Protein AF-A0A354F1D0-F1 (afdb_monomer_lite)

Secondary structure (DSSP, 8-state):
-PPPPP-------EETTEESGGGHHHHHHTGGGS-HHHHHHHHHHHHHHTT---TT---HHHHHHHHHHSSS----SS-TTS------PPP-TTTS----EEEGGGS-TTTTT-TT-EEEETTEEE-

Radius of gyration: 29.18 Å; chains: 1; bounding box: 55×44×81 Å

Structure (mmCIF, N/CA/C/O backbone):
data_AF-A0A354F1D0-F1
#
_entry.id   AF-A0A354F1D0-F1
#
loop_
_atom_site.group_PDB
_atom_site.id
_atom_site.type_symbol
_atom_site.label_atom_id
_atom_site.label_alt_id
_atom_site.label_comp_id
_atom_site.label_asym_id
_atom_site.label_entity_id
_atom_site.label_seq_id
_atom_site.pdbx_PDB_ins_code
_atom_site.Cartn_x
_atom_site.Cartn_y
_atom_site.Cartn_z
_atom_site.occupancy
_atom_site.B_iso_or_equiv
_atom_site.auth_seq_id
_atom_site.auth_comp_id
_atom_site.auth_asym_id
_atom_site.auth_atom_id
_atom_site.pdbx_PDB_model_num
ATOM 1 N N . MET A 1 1 ? 17.694 -26.558 32.635 1.00 75.19 1 MET A N 1
ATOM 2 C CA . MET A 1 1 ? 17.984 -25.298 31.914 1.00 75.19 1 MET A CA 1
ATOM 3 C C . MET A 1 1 ? 16.718 -24.453 31.936 1.00 75.19 1 MET A C 1
ATOM 5 O O . MET A 1 1 ? 15.678 -24.978 31.567 1.00 75.19 1 MET A O 1
ATOM 9 N N . MET A 1 2 ? 16.760 -23.212 32.430 1.00 76.75 2 MET A N 1
ATOM 10 C CA . MET A 1 2 ? 15.595 -22.313 32.405 1.00 76.75 2 MET A CA 1
ATOM 11 C C . MET A 1 2 ? 15.483 -21.677 31.013 1.00 76.75 2 MET A C 1
ATOM 13 O O . MET A 1 2 ? 16.433 -21.036 30.564 1.00 76.75 2 MET A O 1
ATOM 17 N N . ILE A 1 3 ? 14.351 -21.864 30.331 1.00 87.50 3 ILE A N 1
ATOM 18 C CA . ILE A 1 3 ? 14.104 -21.315 28.990 1.00 87.50 3 ILE A CA 1
ATOM 19 C C . ILE A 1 3 ? 13.282 -20.033 29.143 1.00 87.50 3 ILE A C 1
ATOM 21 O O . ILE A 1 3 ? 12.243 -20.033 29.799 1.00 87.50 3 ILE A O 1
ATOM 25 N N . LYS A 1 4 ? 13.756 -18.926 28.563 1.00 94.12 4 LYS A N 1
ATOM 26 C CA . LYS A 1 4 ? 13.020 -17.654 28.546 1.00 94.12 4 LYS A CA 1
ATOM 27 C C . LYS A 1 4 ? 11.934 -17.721 27.475 1.00 94.12 4 LYS A C 1
ATOM 29 O O . LYS A 1 4 ? 12.241 -18.068 26.338 1.00 94.12 4 LYS A O 1
ATOM 34 N N . LEU A 1 5 ? 10.697 -17.369 27.829 1.00 96.44 5 LEU A N 1
ATOM 35 C CA . LEU A 1 5 ? 9.589 -17.293 26.877 1.00 96.44 5 LEU A CA 1
ATOM 36 C C . LEU A 1 5 ? 9.770 -16.067 25.965 1.00 96.44 5 LEU A C 1
ATOM 38 O O . LEU A 1 5 ? 9.791 -14.944 26.477 1.00 96.44 5 LEU A O 1
ATOM 42 N N . PRO A 1 6 ? 9.884 -16.237 24.636 1.00 96.75 6 PRO A N 1
ATOM 43 C CA . PRO A 1 6 ? 9.848 -15.114 23.711 1.00 96.75 6 PRO A CA 1
ATOM 44 C C . PRO A 1 6 ? 8.450 -14.492 23.713 1.00 96.75 6 PRO A C 1
ATOM 46 O O . PRO A 1 6 ? 7.455 -15.191 23.536 1.00 96.75 6 PRO A O 1
ATOM 49 N N . VAL A 1 7 ? 8.379 -13.176 23.896 1.00 97.56 7 VAL A N 1
ATOM 50 C CA . VAL A 1 7 ? 7.126 -12.411 23.877 1.00 97.56 7 VAL A CA 1
ATOM 51 C C . VAL A 1 7 ? 7.213 -11.292 22.844 1.00 97.56 7 VAL A C 1
ATOM 53 O O . VAL A 1 7 ? 8.266 -10.677 22.670 1.00 97.56 7 VAL A O 1
ATOM 56 N N . ILE A 1 8 ? 6.107 -11.021 22.148 1.00 97.19 8 ILE A N 1
ATOM 57 C CA . ILE A 1 8 ? 6.015 -9.920 21.183 1.00 97.19 8 ILE A CA 1
ATOM 58 C C . ILE A 1 8 ? 5.619 -8.655 21.945 1.00 97.19 8 ILE A C 1
ATOM 60 O O . ILE A 1 8 ? 4.488 -8.536 22.406 1.00 97.19 8 ILE A O 1
ATOM 64 N N . VAL A 1 9 ? 6.549 -7.707 22.070 1.00 97.19 9 VAL A N 1
ATOM 65 C CA . VAL A 1 9 ? 6.328 -6.413 22.756 1.00 97.19 9 VAL A CA 1
ATOM 66 C C . VAL A 1 9 ? 6.069 -5.251 21.792 1.00 97.19 9 VAL A C 1
ATOM 68 O O . VAL A 1 9 ? 5.810 -4.129 22.214 1.00 97.19 9 VAL A O 1
ATOM 71 N N . GLY A 1 10 ? 6.138 -5.512 20.488 1.00 96.62 10 GLY A N 1
ATOM 72 C CA . GLY A 1 10 ? 5.890 -4.530 19.443 1.00 96.62 10 GLY A CA 1
ATOM 73 C C . GLY A 1 10 ? 5.872 -5.183 18.067 1.00 96.62 10 GLY A C 1
ATOM 74 O O . GLY A 1 10 ? 6.535 -6.194 17.837 1.00 96.62 10 GLY A O 1
ATOM 75 N N . MET A 1 11 ? 5.102 -4.599 17.153 1.00 96.75 11 MET A N 1
ATOM 76 C CA . MET A 1 11 ? 5.016 -5.028 15.759 1.00 96.75 11 MET A CA 1
ATOM 77 C C . MET A 1 11 ? 4.825 -3.821 14.839 1.00 96.75 11 MET A C 1
ATOM 79 O O . MET A 1 11 ? 4.162 -2.846 15.197 1.00 96.75 11 MET A O 1
ATOM 83 N N . GLY A 1 12 ? 5.407 -3.889 13.644 1.00 96.81 12 GLY A N 1
ATOM 84 C CA . GLY A 1 12 ? 5.395 -2.805 12.667 1.00 96.81 12 GLY A CA 1
ATOM 85 C C . GLY A 1 12 ? 5.694 -3.304 11.256 1.00 96.81 12 GLY A C 1
ATOM 86 O O . GLY A 1 12 ? 5.996 -4.476 11.053 1.00 96.81 12 GLY A O 1
ATOM 87 N N . GLY A 1 13 ? 5.572 -2.404 10.281 1.00 98.00 13 GLY A N 1
ATOM 88 C CA . GLY A 1 13 ? 5.725 -2.701 8.856 1.00 98.00 13 GLY A CA 1
ATOM 89 C C . GLY A 1 13 ? 4.604 -2.084 8.023 1.00 98.00 13 GLY A C 1
ATOM 90 O O . GLY A 1 13 ? 3.555 -1.721 8.560 1.00 98.00 13 GLY A O 1
ATOM 91 N N . ILE A 1 14 ? 4.832 -1.971 6.717 1.00 98.19 14 ILE A N 1
ATOM 92 C CA . ILE A 1 14 ? 3.883 -1.441 5.733 1.00 98.19 14 ILE A CA 1
ATOM 93 C C . ILE A 1 14 ? 3.649 -2.504 4.659 1.00 98.19 14 ILE A C 1
ATOM 95 O O . ILE A 1 14 ? 4.603 -3.115 4.184 1.00 98.19 14 ILE A O 1
ATOM 99 N N . ASN A 1 15 ? 2.398 -2.696 4.251 1.00 97.69 15 ASN A N 1
ATOM 100 C CA . ASN A 1 15 ? 2.033 -3.511 3.093 1.00 97.69 15 ASN A CA 1
ATOM 101 C C . ASN A 1 15 ? 0.875 -2.856 2.311 1.00 97.69 15 ASN A C 1
ATOM 103 O O . ASN A 1 15 ? 0.525 -1.699 2.557 1.00 97.69 15 ASN A O 1
ATOM 107 N N . ALA A 1 16 ? 0.261 -3.594 1.381 1.00 98.00 16 ALA A N 1
ATOM 108 C CA . ALA A 1 16 ? -0.867 -3.112 0.579 1.00 98.00 16 ALA A CA 1
ATOM 109 C C . ALA A 1 16 ? -2.117 -2.731 1.405 1.00 98.00 16 ALA A C 1
ATOM 111 O O . ALA A 1 16 ? -2.966 -1.988 0.917 1.00 98.00 16 ALA A O 1
ATOM 112 N N . ALA A 1 17 ? -2.242 -3.214 2.645 1.00 98.50 17 ALA A N 1
ATOM 113 C CA . ALA A 1 17 ? -3.319 -2.859 3.570 1.00 98.50 17 ALA A CA 1
ATOM 114 C C . ALA A 1 17 ? -2.979 -1.649 4.467 1.00 98.50 17 ALA A C 1
ATOM 116 O O . ALA A 1 17 ? -3.817 -1.227 5.259 1.00 98.50 17 ALA A O 1
ATOM 117 N N . GLY A 1 18 ? -1.771 -1.082 4.366 1.00 98.31 18 GLY A N 1
ATOM 118 C CA . GLY A 1 18 ? -1.314 0.040 5.190 1.00 98.31 18 GLY A CA 1
ATOM 119 C C . GLY A 1 18 ? -0.327 -0.376 6.281 1.00 98.31 18 GLY A C 1
ATOM 120 O O . GLY A 1 18 ? 0.455 -1.314 6.100 1.00 98.31 18 GLY A O 1
ATOM 121 N N . ARG A 1 19 ? -0.311 0.358 7.402 1.00 98.12 19 ARG A N 1
ATOM 122 C CA . ARG A 1 19 ? 0.648 0.134 8.496 1.00 98.12 19 ARG A CA 1
ATOM 123 C C . ARG A 1 19 ? 0.180 -0.913 9.503 1.00 98.12 19 ARG A C 1
ATOM 125 O O . ARG A 1 19 ? -0.986 -0.967 9.865 1.00 98.12 19 ARG A O 1
ATOM 132 N N . THR A 1 20 ? 1.110 -1.719 9.999 1.00 98.25 20 THR A N 1
ATOM 133 C CA . THR A 1 20 ? 0.821 -2.810 10.944 1.00 98.25 20 THR A CA 1
ATOM 134 C C . THR A 1 20 ? 0.756 -2.343 12.398 1.00 98.25 20 THR A C 1
ATOM 136 O O . THR A 1 20 ? -0.038 -2.868 13.180 1.00 98.25 20 THR A O 1
ATOM 139 N N . SER A 1 21 ? 1.542 -1.328 12.767 1.00 97.31 21 SER A N 1
ATOM 140 C CA . SER A 1 21 ? 1.440 -0.685 14.081 1.00 97.31 21 SER A CA 1
ATOM 141 C C . SER A 1 21 ? 0.023 -0.146 14.294 1.00 97.31 21 SER A C 1
ATOM 143 O O . SER A 1 21 ? -0.599 0.337 13.355 1.00 97.31 21 SER A O 1
ATOM 145 N N . GLY A 1 22 ? -0.527 -0.263 15.505 1.00 95.88 22 GLY A N 1
ATOM 146 C CA . GLY A 1 22 ? -1.913 0.149 15.782 1.00 95.88 22 GLY A CA 1
ATOM 147 C C . GLY A 1 22 ? -2.991 -0.702 15.092 1.00 95.88 22 GLY A C 1
ATOM 148 O O . GLY A 1 22 ? -4.151 -0.299 15.065 1.00 95.88 22 GLY A O 1
ATOM 149 N N . PHE A 1 23 ? -2.623 -1.863 14.536 1.00 97.81 23 PHE A N 1
ATOM 150 C CA . PHE A 1 23 ? -3.522 -2.799 13.851 1.00 97.81 23 PHE A CA 1
ATOM 151 C C . PHE A 1 23 ? -4.243 -2.218 12.623 1.00 97.81 23 PHE A C 1
ATOM 153 O O . PHE A 1 23 ? -5.255 -2.772 12.200 1.00 97.81 23 PHE A O 1
ATOM 160 N N . HIS A 1 24 ? -3.749 -1.133 12.014 1.00 98.44 24 HIS A N 1
ATOM 161 C CA . HIS A 1 24 ? -4.444 -0.501 10.884 1.00 98.44 24 HIS A CA 1
ATOM 162 C C . HIS A 1 24 ? -4.523 -1.413 9.657 1.00 98.44 24 HIS A C 1
ATOM 164 O O . HIS A 1 24 ? -5.587 -1.520 9.054 1.00 98.44 24 HIS A O 1
ATOM 170 N N . SER A 1 25 ? -3.446 -2.131 9.325 1.00 98.44 25 SER A N 1
ATOM 171 C CA . SER A 1 25 ? -3.447 -3.094 8.219 1.00 98.44 25 SER A CA 1
ATOM 172 C C . SER A 1 25 ? -4.432 -4.238 8.466 1.00 98.44 25 SER A C 1
ATOM 174 O O . SER A 1 25 ? -5.170 -4.605 7.558 1.00 98.44 25 SER A O 1
ATOM 176 N N . TYR A 1 26 ? -4.521 -4.748 9.701 1.00 98.31 26 TYR A N 1
ATOM 177 C CA . TYR A 1 26 ? -5.542 -5.723 10.097 1.00 98.31 26 TYR A CA 1
ATOM 178 C C . TYR A 1 26 ? -6.954 -5.158 9.928 1.00 98.31 26 TYR A C 1
ATOM 180 O O . TYR A 1 26 ? -7.767 -5.744 9.219 1.00 98.31 26 TYR A O 1
ATOM 188 N N . LYS A 1 27 ? -7.222 -3.980 10.499 1.00 98.56 27 LYS A N 1
ATOM 189 C CA . LYS A 1 27 ? -8.516 -3.299 10.401 1.00 98.56 27 LYS A CA 1
ATOM 190 C C . LYS A 1 27 ? -8.935 -3.054 8.952 1.00 98.56 27 LYS A C 1
ATOM 192 O O . LYS A 1 27 ? -10.092 -3.261 8.613 1.00 98.56 27 LYS A O 1
ATOM 197 N N . ARG A 1 28 ? -7.999 -2.685 8.070 1.00 98.56 28 ARG A N 1
ATOM 198 C CA . ARG A 1 28 ? -8.275 -2.547 6.634 1.00 98.56 28 ARG A CA 1
ATOM 199 C C . ARG A 1 28 ? -8.690 -3.872 5.993 1.00 98.56 28 ARG A C 1
ATOM 201 O O . ARG A 1 28 ? -9.571 -3.851 5.139 1.00 98.56 28 ARG A O 1
ATOM 208 N N . MET A 1 29 ? -8.081 -4.997 6.371 1.00 98.31 29 MET A N 1
ATOM 209 C CA . MET A 1 29 ? -8.424 -6.316 5.818 1.00 98.31 29 MET A CA 1
ATOM 210 C C . MET A 1 29 ? -9.816 -6.802 6.236 1.00 98.31 29 MET A C 1
ATOM 212 O O . MET A 1 29 ? -10.461 -7.489 5.454 1.00 98.31 29 MET A O 1
ATOM 216 N N . VAL A 1 30 ? -10.287 -6.441 7.433 1.00 98.25 30 VAL A N 1
ATOM 217 C CA . VAL A 1 30 ? -11.599 -6.862 7.966 1.00 98.25 30 VAL A CA 1
ATOM 218 C C . VAL A 1 30 ? -12.588 -5.698 8.088 1.00 98.25 30 VAL A C 1
ATOM 220 O O . VAL A 1 30 ? -13.492 -5.726 8.918 1.00 98.25 30 VAL A O 1
ATOM 223 N N . CYS A 1 31 ? -12.421 -4.649 7.278 1.00 98.25 31 CYS A N 1
ATOM 224 C CA . CYS A 1 31 ? -13.155 -3.394 7.454 1.00 98.25 31 CYS A CA 1
ATOM 225 C C . CYS A 1 31 ? -14.677 -3.533 7.355 1.00 98.25 31 CYS A C 1
ATOM 227 O O . CYS A 1 31 ? -15.386 -2.696 7.895 1.00 98.25 31 CYS A O 1
ATOM 229 N N . ASP A 1 32 ? -15.176 -4.568 6.680 1.00 97.50 32 ASP A N 1
ATOM 230 C CA . ASP A 1 32 ? -16.608 -4.750 6.427 1.00 97.50 32 ASP A CA 1
ATOM 231 C C . ASP A 1 32 ? -17.376 -5.300 7.644 1.00 97.50 32 ASP A C 1
ATOM 233 O O . ASP A 1 32 ? -18.603 -5.315 7.637 1.00 97.50 32 ASP A O 1
ATOM 237 N N . VAL A 1 33 ? -16.671 -5.736 8.696 1.00 98.06 33 VAL A N 1
ATOM 238 C CA . VAL A 1 33 ? -17.277 -6.220 9.954 1.00 98.06 33 VAL A CA 1
ATOM 239 C C . VAL A 1 33 ? -16.958 -5.335 11.160 1.00 98.06 33 VAL A C 1
ATOM 241 O O . VAL A 1 33 ? -17.375 -5.638 12.276 1.00 98.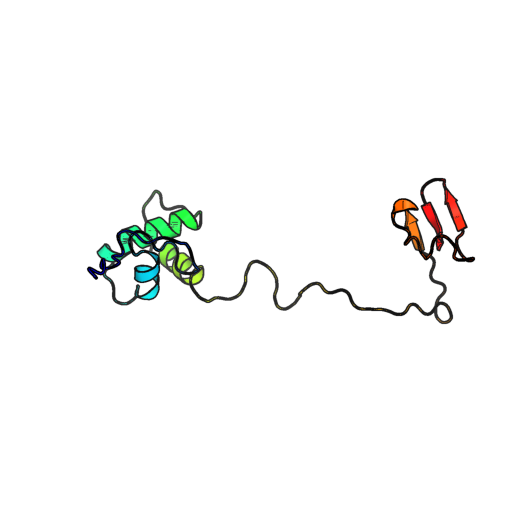06 33 VAL A O 1
ATOM 244 N N . LEU A 1 34 ? -16.189 -4.264 10.960 1.00 98.31 34 LEU A N 1
ATOM 245 C CA . LEU A 1 34 ? -15.818 -3.326 12.014 1.00 98.31 34 LEU A CA 1
ATOM 246 C C . LEU A 1 34 ? -16.739 -2.108 12.000 1.00 98.31 34 LEU A C 1
ATOM 248 O O . LEU A 1 34 ? -17.224 -1.696 10.950 1.00 98.31 34 LEU A O 1
ATOM 252 N N . SER A 1 35 ? -16.954 -1.518 13.175 1.00 98.06 35 SER A N 1
ATOM 253 C CA . SER A 1 35 ? -17.731 -0.286 13.296 1.00 98.06 35 SER A CA 1
ATOM 254 C C . SER A 1 35 ? -16.991 0.912 12.687 1.00 98.06 35 SER A C 1
ATOM 256 O O . SER A 1 35 ? -15.755 0.939 12.641 1.00 98.06 35 SER A O 1
ATOM 258 N N . ASP A 1 36 ? -17.731 1.954 12.302 1.00 96.62 36 ASP A N 1
ATOM 259 C CA . ASP A 1 36 ? -17.137 3.212 11.826 1.00 96.62 36 ASP A CA 1
ATOM 260 C C . ASP A 1 36 ? -16.200 3.833 12.867 1.00 96.62 36 ASP A C 1
ATOM 262 O O . ASP A 1 36 ? -15.136 4.352 12.526 1.00 96.62 36 ASP A O 1
ATOM 266 N N . HIS A 1 37 ? -16.549 3.713 14.150 1.00 97.00 37 HIS A N 1
ATOM 267 C CA . HIS A 1 37 ? -15.710 4.161 15.257 1.00 97.00 37 HIS A CA 1
ATOM 268 C C . HIS A 1 37 ? -14.358 3.428 15.281 1.00 97.00 37 HIS A C 1
ATOM 270 O O . HIS A 1 37 ? -13.305 4.059 15.392 1.00 97.00 37 HIS A O 1
ATOM 276 N N . ASP A 1 38 ? -14.358 2.101 15.120 1.00 97.94 38 ASP A N 1
ATOM 277 C CA . ASP A 1 38 ? -13.121 1.312 15.111 1.00 97.94 38 ASP A CA 1
ATOM 278 C C . ASP A 1 38 ? -12.250 1.600 13.887 1.00 97.94 38 ASP A C 1
ATOM 280 O O . ASP A 1 38 ? -11.014 1.495 13.962 1.00 97.94 38 ASP A O 1
ATOM 284 N N . MET A 1 39 ? -12.887 1.968 12.774 1.00 98.19 39 MET A N 1
ATOM 285 C CA . MET A 1 39 ? -12.233 2.263 11.507 1.00 98.19 39 MET A CA 1
ATOM 286 C C . MET A 1 39 ? -11.775 3.715 11.358 1.00 98.19 39 MET A C 1
ATOM 288 O O . MET A 1 39 ? -10.841 3.949 10.592 1.00 98.19 39 MET A O 1
ATOM 292 N N . ALA A 1 40 ? -12.338 4.670 12.103 1.00 96.19 40 ALA A N 1
ATOM 293 C CA . ALA A 1 40 ? -12.088 6.106 11.941 1.00 96.19 40 A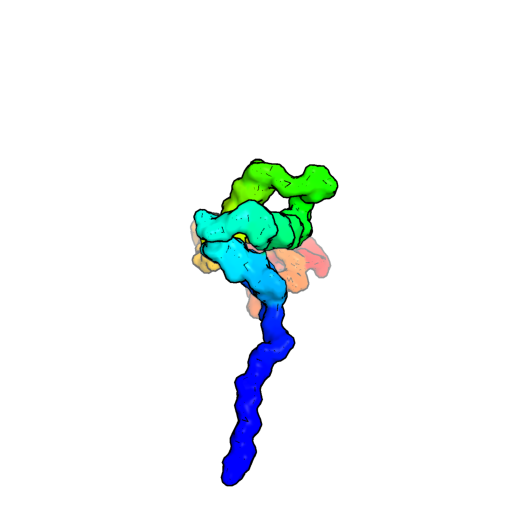LA A CA 1
ATOM 294 C C . ALA A 1 40 ? -10.590 6.461 11.867 1.00 96.19 40 ALA A C 1
ATOM 296 O O . ALA A 1 40 ? -10.125 7.084 10.909 1.00 96.19 40 ALA A O 1
ATOM 297 N N . ASN A 1 41 ? -9.798 5.978 12.830 1.00 96.50 41 ASN A N 1
ATOM 298 C CA . ASN A 1 41 ? -8.353 6.228 12.856 1.00 96.50 41 ASN A CA 1
ATOM 299 C C . ASN A 1 41 ? -7.597 5.506 11.727 1.00 96.50 41 ASN A C 1
ATOM 301 O O . ASN A 1 41 ? -6.546 5.972 11.297 1.00 96.50 41 ASN A O 1
ATOM 305 N N . THR A 1 42 ? -8.110 4.374 11.241 1.00 98.19 42 THR A N 1
ATOM 306 C CA . THR A 1 42 ? -7.537 3.648 10.097 1.00 98.19 42 THR A CA 1
ATOM 307 C C . THR A 1 42 ? -7.794 4.374 8.790 1.00 98.19 42 THR A C 1
ATOM 309 O O . THR A 1 42 ? -6.879 4.473 7.977 1.00 98.19 42 THR A O 1
ATOM 312 N N . TRP A 1 43 ? -8.989 4.931 8.598 1.00 97.94 43 TRP A N 1
ATOM 313 C CA . TRP A 1 43 ? -9.265 5.740 7.418 1.00 97.94 43 TRP A CA 1
ATOM 314 C C . TRP A 1 43 ? -8.438 7.017 7.390 1.00 97.94 43 TRP A C 1
ATOM 316 O O . TRP A 1 43 ? -7.883 7.344 6.346 1.00 97.94 43 TRP A O 1
ATOM 326 N N . SER A 1 44 ? -8.272 7.676 8.537 1.00 96.81 44 SER A N 1
ATOM 327 C CA . SER A 1 44 ? -7.392 8.841 8.652 1.00 96.81 44 SER A CA 1
ATOM 328 C C . SER A 1 44 ? -5.926 8.504 8.334 1.00 96.81 44 SER A C 1
ATOM 330 O O . SER A 1 44 ? -5.305 9.182 7.515 1.00 96.81 44 SER A O 1
ATOM 332 N N . ASP A 1 45 ? -5.381 7.409 8.889 1.00 97.44 45 ASP A N 1
ATOM 333 C CA . ASP A 1 45 ? -4.008 6.965 8.584 1.00 97.44 45 ASP A CA 1
ATOM 334 C C . ASP A 1 45 ? -3.818 6.641 7.094 1.00 97.44 45 ASP A C 1
ATOM 336 O O . ASP A 1 45 ? -2.834 7.061 6.480 1.00 97.44 45 ASP A O 1
ATOM 340 N N . LEU A 1 46 ? -4.771 5.928 6.489 1.00 98.25 46 LEU A N 1
ATOM 341 C CA . LEU A 1 46 ? -4.713 5.588 5.071 1.00 98.25 46 LEU A CA 1
ATOM 342 C C . LEU A 1 46 ? -4.817 6.832 4.184 1.00 98.25 46 LEU A C 1
ATOM 344 O O . LEU A 1 46 ? -3.975 6.991 3.302 1.00 98.25 46 LEU A O 1
ATOM 348 N N . ALA A 1 47 ? -5.766 7.735 4.450 1.00 97.75 47 ALA A N 1
ATOM 349 C CA . ALA A 1 47 ? -5.921 8.986 3.707 1.00 97.75 47 ALA A CA 1
ATOM 350 C C . ALA A 1 47 ? -4.638 9.825 3.744 1.00 97.75 47 ALA A C 1
ATOM 352 O O . ALA A 1 47 ? -4.141 10.252 2.701 1.00 97.75 47 ALA A O 1
ATOM 353 N N . HIS A 1 48 ? -4.058 9.992 4.937 1.00 96.25 48 HIS A N 1
ATOM 354 C CA . HIS A 1 48 ? -2.807 10.718 5.122 1.00 96.25 48 HIS A CA 1
ATOM 355 C C . HIS A 1 48 ? -1.671 10.111 4.289 1.00 96.25 48 HIS A C 1
ATOM 357 O O . HIS A 1 48 ? -0.979 10.819 3.559 1.00 96.25 48 HIS A O 1
ATOM 363 N N . ARG A 1 49 ? -1.499 8.785 4.347 1.00 95.81 49 ARG A N 1
ATOM 364 C CA . ARG A 1 49 ? -0.441 8.082 3.604 1.00 95.81 49 ARG A CA 1
ATOM 365 C C . ARG A 1 49 ? -0.655 8.075 2.092 1.00 95.81 49 ARG A C 1
ATOM 367 O O . ARG A 1 49 ? 0.319 7.975 1.352 1.00 95.81 49 ARG A O 1
ATOM 374 N N . MET A 1 50 ? -1.904 8.142 1.643 1.00 95.94 50 MET A N 1
ATOM 375 C CA . MET A 1 50 ? -2.265 8.229 0.227 1.00 95.94 50 MET A CA 1
ATOM 376 C C . MET A 1 50 ? -2.199 9.667 -0.310 1.00 95.94 50 MET A C 1
ATOM 378 O O . MET A 1 50 ? -2.470 9.880 -1.487 1.00 95.94 50 MET A O 1
ATOM 382 N N . GLY A 1 51 ? -1.830 10.651 0.521 1.00 95.75 51 GLY A N 1
ATOM 383 C CA . GLY A 1 51 ? -1.746 12.055 0.115 1.00 95.75 51 GLY A CA 1
ATOM 384 C C . GLY A 1 51 ? -3.109 12.697 -0.163 1.00 95.75 51 GLY A C 1
ATOM 385 O O . GLY A 1 51 ? -3.178 13.689 -0.883 1.00 95.75 51 GLY A O 1
ATOM 386 N N . MET A 1 52 ? -4.189 12.131 0.382 1.00 95.12 52 MET A N 1
ATOM 387 C CA . MET A 1 52 ? -5.551 12.637 0.214 1.00 95.12 52 MET A CA 1
ATOM 388 C C . MET A 1 52 ? -5.839 13.769 1.207 1.00 95.12 52 MET A C 1
ATOM 390 O O . MET A 1 52 ? -5.368 13.744 2.352 1.00 95.12 52 MET A O 1
ATOM 394 N N . ASP A 1 53 ? -6.652 14.747 0.797 1.00 88.00 53 ASP A N 1
ATOM 395 C CA . ASP A 1 53 ? -7.151 15.758 1.729 1.00 88.00 53 ASP A CA 1
ATOM 396 C C . ASP A 1 53 ? -8.166 15.128 2.691 1.00 88.00 53 ASP A C 1
ATOM 398 O O . ASP A 1 53 ? -9.152 14.519 2.283 1.00 88.00 53 ASP A O 1
ATOM 402 N N . HIS A 1 54 ? -7.885 15.261 3.982 1.00 86.38 54 HIS A N 1
ATOM 403 C CA . HIS A 1 54 ? -8.684 14.732 5.086 1.00 86.38 54 HIS A CA 1
ATOM 404 C C . HIS A 1 54 ? -8.858 15.766 6.207 1.00 86.38 54 HIS A C 1
ATOM 406 O O . HIS A 1 54 ? -9.276 15.422 7.313 1.00 86.38 54 HIS A O 1
ATOM 412 N N . LYS A 1 55 ? -8.534 17.047 5.955 1.00 81.19 55 LYS A N 1
ATOM 413 C CA . LYS A 1 55 ? -8.597 18.107 6.979 1.00 81.19 55 LYS A CA 1
ATOM 414 C C . LYS A 1 55 ? -10.017 18.369 7.479 1.00 81.19 55 LYS A C 1
ATOM 416 O O . LYS A 1 55 ? -10.195 18.708 8.643 1.00 81.19 55 LYS A O 1
ATOM 421 N N . ALA A 1 56 ? -11.012 18.197 6.611 1.00 83.25 56 ALA A N 1
ATOM 422 C CA . ALA A 1 56 ? -12.429 18.331 6.948 1.00 83.25 56 ALA A CA 1
ATOM 423 C C . ALA A 1 56 ? -13.044 17.035 7.520 1.00 83.25 56 ALA A C 1
ATOM 425 O O . ALA A 1 56 ? -14.250 16.976 7.742 1.00 83.25 56 ALA A O 1
ATOM 426 N N . GLY A 1 57 ? -12.229 16.001 7.753 1.00 87.81 57 GLY A N 1
ATOM 427 C CA . GLY A 1 57 ? -12.683 14.651 8.069 1.00 87.81 57 GLY A CA 1
ATOM 428 C C . GLY A 1 57 ? -12.625 13.719 6.859 1.00 87.81 57 GLY A C 1
ATOM 429 O O . GLY A 1 57 ? -12.210 14.099 5.765 1.00 87.81 57 GLY A O 1
ATOM 430 N N . ILE A 1 58 ? -13.018 12.466 7.082 1.00 94.81 58 ILE A N 1
ATOM 431 C CA . ILE A 1 58 ? -13.024 11.420 6.061 1.00 94.81 58 ILE A CA 1
ATOM 432 C C . ILE A 1 58 ? -14.444 11.271 5.517 1.00 94.81 58 ILE A C 1
ATOM 434 O O . ILE A 1 58 ? -15.347 10.871 6.248 1.00 94.81 58 ILE A O 1
ATOM 438 N N . SER A 1 59 ? -14.626 11.570 4.231 1.00 94.81 59 SER A N 1
ATOM 439 C CA . SER A 1 59 ? -15.902 11.374 3.537 1.00 94.81 59 SER A CA 1
ATOM 440 C C . SER A 1 59 ? -16.078 9.930 3.051 1.00 94.81 59 SER A C 1
ATOM 442 O O . SER A 1 59 ? -15.097 9.205 2.871 1.00 94.81 59 SER A O 1
ATOM 444 N N . GLU A 1 60 ? -17.314 9.524 2.756 1.00 95.06 60 GLU A N 1
ATOM 445 C CA . GLU A 1 60 ? -17.595 8.224 2.126 1.00 95.06 60 GLU A CA 1
ATOM 446 C C . GLU A 1 60 ? -16.883 8.062 0.775 1.00 95.06 60 GLU A C 1
ATOM 448 O O . GLU A 1 60 ? -16.360 6.987 0.482 1.00 95.06 60 GLU A O 1
ATOM 453 N N . ALA A 1 61 ? -16.783 9.138 -0.016 1.00 95.44 61 ALA A N 1
ATOM 454 C CA . ALA A 1 61 ? -16.032 9.142 -1.272 1.00 95.44 61 ALA A CA 1
ATOM 455 C C . ALA A 1 61 ? -14.536 8.872 -1.033 1.00 95.44 61 ALA A C 1
ATOM 457 O O . ALA A 1 61 ? -13.931 8.044 -1.709 1.00 95.44 61 ALA A O 1
ATOM 458 N N . THR A 1 62 ? -13.952 9.484 0.001 1.00 96.31 62 THR A N 1
ATOM 459 C CA . THR A 1 62 ? -12.563 9.220 0.403 1.00 96.31 62 THR A CA 1
ATOM 460 C C . THR A 1 62 ? -12.374 7.761 0.829 1.00 96.31 62 THR A C 1
ATOM 462 O O . THR A 1 62 ? -11.392 7.132 0.447 1.00 96.31 62 THR A O 1
ATOM 465 N N . ILE A 1 63 ? -13.314 7.189 1.593 1.00 97.44 63 ILE A N 1
ATOM 466 C CA . ILE A 1 63 ? -13.262 5.772 2.001 1.00 97.44 63 ILE A CA 1
ATOM 467 C C . ILE A 1 63 ? -13.347 4.859 0.780 1.00 97.44 63 ILE A C 1
ATOM 469 O O . ILE A 1 63 ? -12.598 3.883 0.698 1.00 97.44 63 ILE A O 1
ATOM 473 N N . HIS A 1 64 ? -14.228 5.170 -0.170 1.00 97.31 64 HIS A N 1
ATOM 474 C CA . HIS A 1 64 ? -14.331 4.444 -1.430 1.00 97.31 64 HIS A CA 1
ATOM 475 C C . HIS A 1 64 ? -12.983 4.424 -2.166 1.00 97.31 64 HIS A C 1
ATOM 477 O O . HIS A 1 64 ? -12.480 3.347 -2.494 1.00 97.31 64 HIS A O 1
ATOM 483 N N . ASP A 1 65 ? -12.344 5.580 -2.334 1.00 97.00 65 ASP A N 1
ATOM 484 C CA . ASP A 1 65 ? -11.063 5.689 -3.040 1.00 97.00 65 ASP A CA 1
ATOM 485 C C . ASP A 1 65 ? -9.922 4.987 -2.292 1.00 97.00 65 ASP A C 1
ATOM 487 O O . ASP A 1 65 ? -9.095 4.305 -2.903 1.00 97.00 65 ASP A O 1
ATOM 491 N N . ILE A 1 66 ? -9.910 5.059 -0.956 1.00 97.94 66 ILE A N 1
ATOM 492 C CA . ILE A 1 66 ? -8.991 4.274 -0.122 1.00 97.94 66 ILE A CA 1
ATOM 493 C C . ILE A 1 66 ? -9.192 2.779 -0.369 1.00 97.94 66 ILE A C 1
ATOM 495 O O . ILE A 1 66 ? -8.210 2.047 -0.532 1.00 97.94 66 ILE A O 1
ATOM 499 N N . LYS A 1 67 ? -10.443 2.298 -0.397 1.00 97.94 67 LYS A N 1
ATOM 500 C CA . LYS A 1 67 ? -10.734 0.879 -0.632 1.00 97.94 67 LYS A CA 1
ATOM 501 C C . LYS A 1 67 ? -10.221 0.432 -2.003 1.00 97.94 67 LYS A C 1
ATOM 503 O O . LYS A 1 67 ? -9.585 -0.618 -2.058 1.00 97.94 67 LYS A O 1
ATOM 508 N N . GLN A 1 68 ? -10.412 1.241 -3.049 1.00 97.38 68 GLN A N 1
ATOM 509 C CA . GLN A 1 68 ? -9.911 0.963 -4.404 1.00 97.38 68 GLN A CA 1
ATOM 510 C C . GLN A 1 68 ? -8.379 1.024 -4.509 1.00 97.38 68 GLN A C 1
ATOM 512 O O . GLN A 1 68 ? -7.769 0.271 -5.266 1.00 97.38 68 GLN A O 1
ATOM 517 N N . GLY A 1 69 ? -7.735 1.904 -3.739 1.00 96.75 69 GLY A N 1
ATOM 518 C CA . GLY A 1 69 ? -6.286 2.110 -3.772 1.00 96.75 69 GLY A CA 1
ATOM 519 C C . GLY A 1 69 ? -5.461 1.153 -2.903 1.00 96.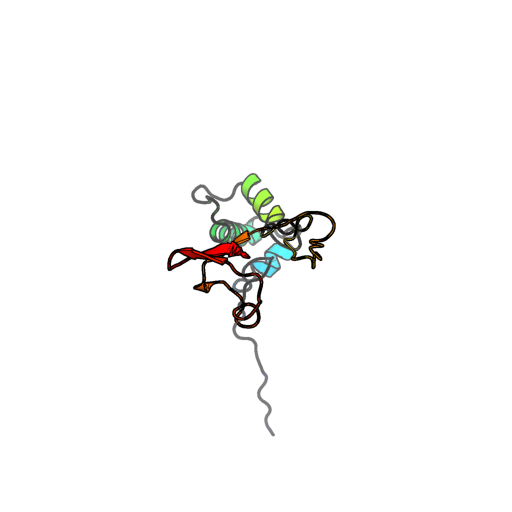75 69 GLY A C 1
ATOM 520 O O . GLY A 1 69 ? -4.231 1.244 -2.903 1.00 96.75 69 GLY A O 1
ATOM 521 N N . THR A 1 70 ? -6.092 0.231 -2.174 1.00 98.00 70 THR A N 1
ATOM 522 C CA . THR A 1 70 ? -5.438 -0.679 -1.213 1.00 98.00 70 THR A CA 1
ATOM 523 C C . THR A 1 70 ? -5.714 -2.153 -1.528 1.00 98.00 70 THR A C 1
ATOM 525 O O . THR A 1 70 ? -6.571 -2.473 -2.343 1.00 98.00 70 THR A O 1
ATOM 528 N N . LEU A 1 71 ? -5.001 -3.058 -0.845 1.00 98.31 71 LEU A N 1
ATOM 529 C CA . LEU A 1 71 ? -5.039 -4.516 -1.047 1.00 98.31 71 LEU A CA 1
ATOM 530 C C . LEU A 1 71 ? -4.547 -4.951 -2.442 1.00 98.31 71 LEU A C 1
ATOM 532 O O . LEU A 1 71 ? -3.779 -4.243 -3.093 1.00 98.31 71 LEU A O 1
ATOM 536 N N . VAL A 1 72 ? -4.900 -6.171 -2.855 1.00 97.50 72 VAL A N 1
ATOM 537 C CA . VAL A 1 72 ? -4.590 -6.693 -4.190 1.00 97.50 72 VAL A CA 1
ATOM 538 C C . VAL A 1 72 ? -5.469 -5.974 -5.207 1.00 97.50 72 VAL A C 1
ATOM 540 O O . VAL A 1 72 ? -6.692 -6.004 -5.109 1.00 97.50 72 VAL A O 1
ATOM 543 N N . ARG A 1 73 ? -4.830 -5.342 -6.189 1.00 96.31 73 ARG A N 1
ATOM 544 C CA . ARG A 1 73 ? -5.473 -4.544 -7.236 1.00 96.31 73 ARG A CA 1
ATOM 545 C C . ARG A 1 73 ? -4.618 -4.544 -8.501 1.00 96.31 73 ARG A C 1
ATOM 547 O O . ARG A 1 73 ? -3.482 -5.023 -8.482 1.00 96.31 73 ARG A O 1
ATOM 554 N N . ARG A 1 74 ? -5.150 -3.997 -9.600 1.00 95.50 74 ARG A N 1
ATOM 555 C CA . ARG A 1 74 ? -4.378 -3.800 -10.838 1.00 95.50 74 ARG A CA 1
ATOM 556 C C . ARG A 1 74 ? -3.153 -2.921 -10.556 1.00 95.50 74 ARG A C 1
ATOM 558 O O . ARG A 1 74 ? -3.221 -1.985 -9.755 1.00 95.50 74 ARG A O 1
ATOM 565 N N . ILE A 1 75 ? -2.043 -3.247 -11.214 1.00 94.62 75 ILE A N 1
ATOM 566 C CA . ILE A 1 75 ? -0.814 -2.462 -11.137 1.00 94.62 75 ILE A CA 1
ATOM 567 C C . ILE A 1 75 ? -1.004 -1.100 -11.811 1.00 94.62 75 ILE A C 1
ATOM 569 O O . ILE A 1 75 ? -1.611 -0.999 -12.874 1.00 94.62 75 ILE A O 1
ATOM 573 N N . ASP A 1 76 ? -0.497 -0.063 -11.162 1.00 91.00 76 ASP A N 1
ATOM 574 C CA . ASP A 1 76 ? -0.598 1.347 -11.556 1.00 91.00 76 ASP A CA 1
ATOM 575 C C . ASP A 1 76 ? 0.776 1.994 -11.782 1.00 91.00 76 ASP A C 1
ATOM 577 O O . ASP A 1 76 ? 0.869 3.046 -12.407 1.00 91.00 76 ASP A O 1
ATOM 581 N N . ASN A 1 77 ? 1.857 1.349 -11.333 1.00 93.19 77 ASN A N 1
ATOM 582 C CA . ASN A 1 77 ? 3.219 1.865 -11.496 1.00 93.19 77 ASN A CA 1
ATOM 583 C C . ASN A 1 77 ? 3.774 1.705 -12.924 1.00 93.19 77 ASN A C 1
ATOM 585 O O . ASN A 1 77 ? 4.775 2.333 -13.265 1.00 93.19 77 ASN A O 1
ATOM 589 N N . PHE A 1 78 ? 3.169 0.845 -13.745 1.00 94.44 78 PHE A N 1
ATOM 590 C CA . PHE A 1 78 ? 3.459 0.697 -15.172 1.00 94.44 78 PHE A CA 1
ATOM 591 C C . PHE A 1 78 ? 2.260 0.074 -15.89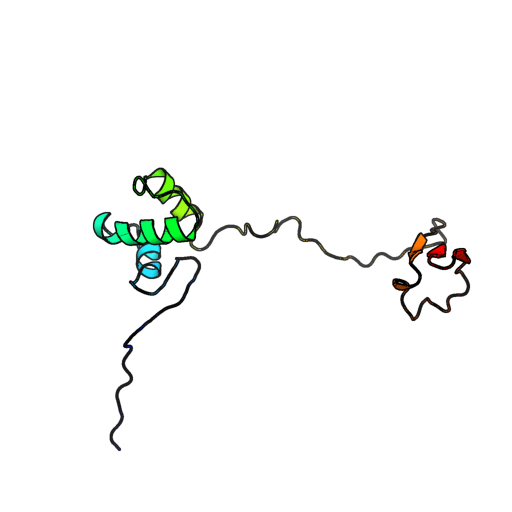2 1.00 94.44 78 PHE A C 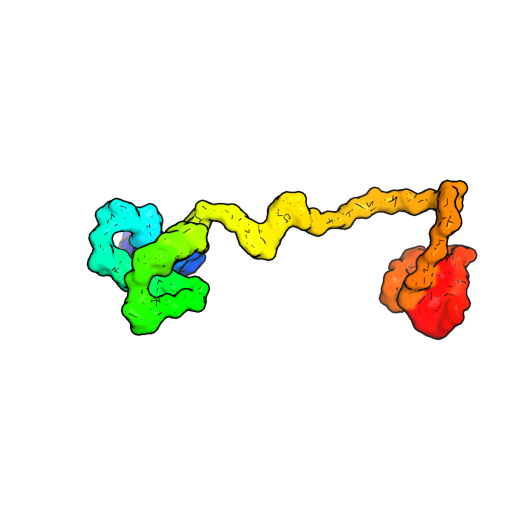1
ATOM 593 O O . PHE A 1 78 ? 1.383 -0.499 -15.248 1.00 94.44 78 PHE A O 1
ATOM 600 N N . ASP A 1 79 ? 2.239 0.160 -17.223 1.00 94.50 79 ASP A N 1
ATOM 601 C CA . ASP A 1 79 ? 1.236 -0.519 -18.043 1.00 94.50 79 ASP A CA 1
ATOM 602 C C . ASP A 1 79 ? 1.616 -2.002 -18.231 1.00 94.50 79 ASP A C 1
ATOM 604 O O . ASP A 1 79 ? 2.606 -2.288 -18.917 1.00 94.50 79 ASP A O 1
ATOM 608 N N . PRO A 1 80 ? 0.879 -2.952 -17.622 1.00 94.44 80 PRO A N 1
ATOM 609 C CA . PRO A 1 80 ? 1.190 -4.373 -17.738 1.00 94.44 80 PRO A CA 1
ATOM 610 C C . PRO A 1 80 ? 0.958 -4.925 -19.149 1.00 94.44 80 PRO A C 1
ATOM 612 O O . PRO A 1 80 ? 1.539 -5.954 -19.484 1.00 94.44 80 PRO A O 1
ATOM 615 N N . ASP A 1 81 ? 0.160 -4.245 -19.975 1.00 95.19 81 ASP A N 1
ATOM 616 C CA . ASP A 1 81 ? -0.175 -4.684 -21.331 1.00 95.19 81 ASP A CA 1
ATOM 617 C C . ASP A 1 81 ? 0.822 -4.132 -22.374 1.00 95.19 81 ASP A C 1
ATOM 619 O O . ASP A 1 81 ? 0.902 -4.633 -23.495 1.00 95.19 81 ASP A O 1
ATOM 623 N N . HIS A 1 82 ? 1.651 -3.150 -21.990 1.00 94.75 82 HIS A N 1
ATOM 624 C CA . HIS A 1 82 ? 2.640 -2.496 -22.859 1.00 94.75 82 HIS A CA 1
ATOM 625 C C . HIS A 1 82 ? 4.024 -2.390 -22.200 1.00 94.75 82 HIS A C 1
ATOM 627 O O . HIS A 1 82 ? 4.663 -1.331 -22.173 1.00 94.75 82 HIS A O 1
ATOM 633 N N . VAL A 1 83 ? 4.526 -3.507 -21.671 1.00 94.75 83 VAL A N 1
ATOM 634 C CA . VAL A 1 83 ? 5.859 -3.558 -21.056 1.00 94.75 83 VAL A CA 1
ATOM 635 C C . VAL A 1 83 ? 6.950 -3.370 -22.117 1.00 94.75 83 VAL A C 1
ATOM 637 O O . VAL A 1 83 ? 7.069 -4.140 -23.074 1.00 94.75 83 VAL A O 1
ATOM 640 N N . ARG A 1 84 ? 7.798 -2.350 -21.931 1.00 94.06 84 ARG A N 1
ATOM 641 C CA . ARG A 1 84 ? 8.939 -2.086 -22.820 1.00 94.06 84 ARG A CA 1
ATOM 642 C C . ARG A 1 84 ? 9.927 -3.245 -22.775 1.00 94.06 84 ARG A C 1
ATOM 644 O O . ARG A 1 84 ? 10.454 -3.585 -21.719 1.00 94.06 84 ARG A O 1
ATOM 651 N N . CYS A 1 85 ? 10.233 -3.793 -23.941 1.00 93.50 85 CYS A N 1
ATOM 652 C CA . CYS A 1 85 ? 11.184 -4.881 -24.102 1.00 93.50 85 CYS A CA 1
ATOM 653 C C . CYS A 1 85 ? 12.072 -4.641 -25.325 1.00 93.50 85 CYS A C 1
ATOM 655 O O . CYS A 1 85 ? 11.672 -4.015 -26.307 1.00 93.50 85 CYS A O 1
ATOM 657 N N . HIS A 1 86 ? 13.309 -5.130 -25.252 1.00 95.00 86 HIS A N 1
ATOM 658 C CA . HIS A 1 86 ? 14.224 -5.120 -26.386 1.00 95.00 86 HIS A CA 1
ATOM 659 C C . HIS A 1 86 ? 14.109 -6.450 -27.124 1.00 95.00 86 HIS A C 1
ATOM 661 O O . HIS A 1 86 ? 14.315 -7.509 -26.534 1.00 95.00 86 HIS A O 1
ATOM 667 N N . HIS A 1 87 ? 13.825 -6.385 -28.421 1.00 87.81 87 HIS A N 1
ATOM 668 C CA . HIS A 1 87 ? 13.832 -7.547 -29.297 1.00 87.81 87 HIS A CA 1
ATOM 669 C C . HIS A 1 87 ? 15.085 -7.537 -30.160 1.00 87.81 87 HIS A C 1
ATOM 671 O O . HIS A 1 87 ? 15.498 -6.499 -30.680 1.00 87.81 87 HIS A O 1
ATOM 677 N N . LYS A 1 88 ? 15.691 -8.712 -30.332 1.00 91.62 88 LYS A N 1
ATOM 678 C CA . LYS A 1 88 ? 16.799 -8.871 -31.267 1.00 91.62 88 LYS A CA 1
ATOM 679 C C . LYS A 1 88 ? 16.249 -8.782 -32.690 1.00 91.62 88 LYS A C 1
ATOM 681 O O . LYS A 1 88 ? 15.609 -9.716 -33.160 1.00 91.62 88 LYS A O 1
ATOM 686 N N . ALA A 1 89 ? 16.534 -7.682 -33.372 1.00 85.19 89 ALA A N 1
ATOM 687 C CA . ALA A 1 89 ? 16.323 -7.553 -34.806 1.00 85.19 89 ALA A CA 1
ATOM 688 C C . ALA A 1 89 ? 17.638 -7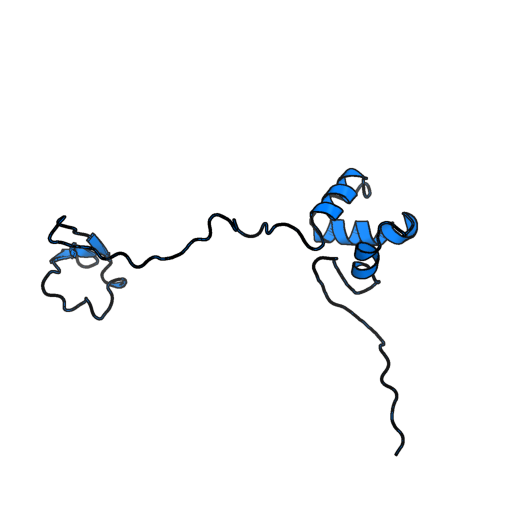.832 -35.541 1.00 85.19 89 ALA A C 1
ATOM 690 O O . ALA A 1 89 ? 18.709 -7.410 -35.098 1.00 85.19 89 ALA A O 1
ATOM 691 N N . ARG A 1 90 ? 17.567 -8.554 -36.661 1.00 83.12 90 ARG A N 1
ATOM 692 C CA . ARG A 1 90 ? 18.692 -8.679 -37.589 1.00 83.12 90 ARG A CA 1
ATOM 693 C C . ARG A 1 90 ? 18.487 -7.656 -38.697 1.00 83.12 90 ARG A C 1
ATOM 695 O O . ARG A 1 90 ? 17.485 -7.720 -39.400 1.00 83.12 90 ARG A O 1
ATOM 702 N N . LEU A 1 91 ? 19.425 -6.728 -38.828 1.00 78.19 91 LEU A N 1
ATOM 703 C CA . LEU A 1 91 ? 19.477 -5.819 -39.966 1.00 78.19 91 LEU A CA 1
ATOM 704 C C . LEU A 1 91 ? 20.202 -6.540 -41.102 1.00 78.19 91 LEU A C 1
ATOM 706 O O . LEU A 1 91 ? 21.324 -7.011 -40.913 1.00 78.19 91 LEU A O 1
ATOM 710 N N . ASP A 1 92 ? 19.533 -6.680 -42.243 1.00 78.44 92 ASP A N 1
ATOM 711 C CA . ASP A 1 92 ? 20.104 -7.273 -43.448 1.00 78.44 92 ASP A CA 1
ATOM 712 C C . ASP A 1 92 ? 20.388 -6.171 -44.470 1.00 78.44 92 ASP A C 1
ATOM 714 O O . ASP A 1 92 ? 19.478 -5.640 -45.111 1.00 78.44 92 ASP A O 1
ATOM 718 N N . SER A 1 93 ? 21.667 -5.823 -44.604 1.00 72.75 93 SER A N 1
ATOM 719 C CA . SER A 1 93 ? 22.133 -4.786 -45.524 1.00 72.75 93 SER A CA 1
ATOM 720 C C . SER A 1 93 ? 22.024 -5.182 -46.999 1.00 72.75 93 SER A C 1
ATOM 722 O O . SER A 1 93 ? 22.191 -4.323 -47.861 1.00 72.75 93 SER A O 1
ATOM 724 N N . SER A 1 94 ? 21.723 -6.452 -47.308 1.00 75.19 94 SER A N 1
ATOM 725 C CA . SER A 1 94 ? 21.457 -6.893 -48.682 1.00 75.19 94 SER A CA 1
ATOM 726 C C . SER A 1 94 ? 20.059 -6.506 -49.178 1.00 75.19 94 SER A C 1
ATOM 728 O O . SER A 1 94 ? 19.846 -6.428 -50.386 1.00 75.19 94 SER A O 1
ATOM 730 N N . VAL A 1 95 ? 19.120 -6.232 -48.263 1.00 73.75 95 VAL A N 1
ATOM 731 C CA . VAL A 1 95 ? 17.729 -5.873 -48.590 1.00 73.75 95 VAL A CA 1
ATOM 732 C C . VAL A 1 95 ? 17.519 -4.357 -48.569 1.00 73.75 95 VAL A C 1
ATOM 734 O O . VAL A 1 95 ? 16.805 -3.828 -49.418 1.00 73.75 95 VAL A O 1
ATOM 737 N N . LEU A 1 96 ? 18.159 -3.645 -47.636 1.00 66.94 96 LEU A N 1
ATOM 738 C CA . LEU A 1 96 ? 18.182 -2.181 -47.591 1.00 66.94 96 LEU A CA 1
ATOM 739 C C . LEU A 1 96 ? 19.551 -1.684 -47.109 1.00 66.94 96 LEU A C 1
ATOM 741 O O . LEU A 1 96 ? 19.998 -2.113 -46.042 1.00 66.94 96 LEU A O 1
ATOM 745 N N . PRO A 1 97 ? 20.200 -0.741 -47.819 1.00 67.69 97 PRO A N 1
ATOM 746 C CA . PRO A 1 97 ? 21.358 -0.050 -47.273 1.00 67.69 97 PRO A CA 1
ATOM 747 C C . PRO A 1 97 ? 20.921 0.741 -46.034 1.00 67.69 97 PRO A C 1
ATOM 749 O O . PRO A 1 97 ? 20.039 1.597 -46.104 1.00 67.69 97 PRO A O 1
ATOM 752 N N . ALA A 1 98 ? 21.524 0.428 -44.891 1.00 70.62 98 ALA A N 1
ATOM 753 C CA . ALA A 1 98 ? 21.253 1.080 -43.621 1.00 70.62 98 ALA A CA 1
ATOM 754 C C . ALA A 1 98 ? 22.535 1.751 -43.136 1.00 70.62 98 ALA A C 1
ATOM 756 O O . ALA A 1 98 ? 23.505 1.064 -42.833 1.00 70.62 98 ALA A O 1
ATOM 757 N N . SER A 1 99 ? 22.519 3.080 -43.076 1.00 75.44 99 SER A N 1
ATOM 758 C CA . SER A 1 99 ? 23.577 3.886 -42.470 1.00 75.44 99 SER A CA 1
ATOM 759 C C . SER A 1 99 ? 23.048 4.547 -41.204 1.00 75.44 99 SER A C 1
ATOM 761 O O . SER A 1 99 ? 21.964 5.139 -41.229 1.00 75.44 99 SER A O 1
ATOM 763 N N . LEU A 1 100 ? 23.813 4.499 -40.120 1.00 77.69 100 LEU A N 1
ATOM 764 C CA . LEU A 1 100 ? 23.489 5.167 -38.867 1.00 77.69 100 LEU A CA 1
ATOM 765 C C . LEU A 1 100 ? 24.641 6.075 -38.442 1.00 77.69 100 LEU A C 1
ATOM 767 O O . LEU A 1 100 ? 25.800 5.671 -38.428 1.00 77.69 100 LEU A O 1
ATOM 771 N N . VAL A 1 101 ? 24.311 7.295 -38.024 1.00 82.25 101 VAL A N 1
ATOM 772 C CA . VAL A 1 101 ? 25.271 8.188 -37.369 1.00 82.25 101 VAL A CA 1
ATOM 773 C C . VAL A 1 101 ? 25.182 7.981 -35.865 1.00 82.25 101 VAL A C 1
ATOM 775 O O . VAL A 1 101 ? 24.115 8.137 -35.267 1.00 82.25 101 VAL A O 1
ATOM 778 N N . ILE A 1 102 ? 26.305 7.633 -35.241 1.00 82.88 102 ILE A N 1
ATOM 779 C CA . ILE A 1 102 ? 26.394 7.457 -33.792 1.00 82.88 102 ILE A CA 1
ATOM 780 C C . ILE A 1 102 ? 27.582 8.207 -33.208 1.00 82.88 102 ILE A C 1
ATOM 782 O O . ILE A 1 102 ? 28.637 8.361 -33.821 1.00 82.88 102 ILE A O 1
ATOM 786 N N . LYS A 1 103 ? 27.433 8.642 -31.955 1.00 83.44 103 LYS A N 1
ATOM 787 C CA . LYS A 1 103 ? 28.546 9.225 -31.203 1.00 83.44 103 LYS A CA 1
ATOM 788 C C . LYS A 1 103 ? 29.630 8.175 -30.992 1.00 83.44 103 LYS A C 1
ATOM 790 O O . LYS A 1 103 ? 29.340 7.089 -30.488 1.00 83.44 103 LYS A O 1
ATOM 795 N N . LYS A 1 104 ? 30.889 8.544 -31.238 1.00 79.81 104 LYS A N 1
ATOM 796 C CA . LYS A 1 104 ? 32.062 7.662 -31.077 1.00 79.81 104 LYS A CA 1
ATOM 797 C C . LYS A 1 104 ? 32.130 7.021 -29.682 1.00 79.81 104 LYS A C 1
ATOM 799 O O . LYS A 1 104 ? 32.418 5.839 -29.553 1.00 79.81 104 LYS A O 1
ATOM 804 N N . ALA A 1 105 ? 31.748 7.762 -28.636 1.00 83.56 105 ALA A N 1
ATOM 805 C CA . ALA A 1 105 ? 31.697 7.280 -27.248 1.00 83.56 105 ALA A CA 1
ATOM 806 C C . ALA A 1 105 ? 30.605 6.225 -26.957 1.00 83.56 105 ALA A C 1
ATOM 808 O O . ALA A 1 105 ? 30.603 5.622 -25.886 1.00 83.56 105 ALA A O 1
ATOM 809 N N . LYS A 1 106 ? 29.639 6.039 -27.864 1.00 84.19 106 LYS A N 1
ATOM 810 C CA . LYS A 1 106 ? 28.559 5.045 -27.760 1.00 84.19 106 LYS A CA 1
ATOM 811 C C . LYS A 1 106 ? 28.751 3.870 -28.722 1.00 84.19 106 LYS A C 1
ATOM 813 O O . LYS A 1 106 ? 27.930 2.957 -28.719 1.00 84.19 106 LYS A O 1
ATOM 818 N N . LEU A 1 107 ? 29.829 3.877 -29.508 1.00 81.00 107 LEU A N 1
ATOM 819 C CA . LEU A 1 107 ? 30.191 2.777 -30.388 1.00 81.00 107 LEU A CA 1
ATOM 820 C C . LEU A 1 107 ? 30.669 1.579 -29.547 1.00 81.00 107 LEU A C 1
ATOM 822 O O . LEU A 1 107 ? 31.574 1.737 -28.721 1.00 81.00 107 LEU A O 1
ATOM 826 N N . PRO A 1 108 ? 30.098 0.375 -29.730 1.00 80.88 108 PRO A N 1
ATOM 827 C CA . PRO A 1 108 ? 30.583 -0.814 -29.044 1.00 80.88 108 PRO A CA 1
ATOM 828 C C . PRO A 1 108 ? 32.059 -1.063 -29.369 1.00 80.88 108 PRO A C 1
ATOM 830 O O . PRO A 1 108 ? 32.447 -1.078 -30.534 1.00 80.88 108 PRO A O 1
ATOM 833 N N . GLY A 1 109 ? 32.886 -1.319 -28.352 1.00 75.75 109 GLY A N 1
ATOM 834 C CA . GLY A 1 109 ? 34.340 -1.450 -28.535 1.00 75.75 109 GLY A CA 1
ATOM 835 C C . GLY A 1 109 ? 34.771 -2.556 -29.510 1.00 75.75 109 GLY A C 1
ATOM 836 O O . GLY A 1 109 ? 35.835 -2.459 -30.111 1.00 75.75 109 GLY A O 1
ATOM 837 N N . HIS A 1 110 ? 33.931 -3.576 -29.722 1.00 73.56 110 HIS A N 1
ATOM 838 C CA . HIS A 1 110 ? 34.176 -4.630 -30.712 1.00 73.56 110 HIS A CA 1
ATOM 839 C C . HIS A 1 110 ? 33.873 -4.196 -32.159 1.00 73.56 110 HIS A C 1
ATOM 841 O O . HIS A 1 110 ? 34.444 -4.763 -33.085 1.00 73.56 110 HIS A O 1
ATOM 847 N N . LEU A 1 111 ? 33.019 -3.184 -32.365 1.00 66.44 111 LEU A N 1
ATOM 848 C CA . LEU A 1 111 ? 32.714 -2.607 -33.682 1.00 66.44 111 LEU A CA 1
ATOM 849 C C . LEU A 1 111 ? 33.665 -1.473 -34.065 1.00 66.44 111 LEU A C 1
ATOM 851 O O . LEU A 1 111 ? 33.772 -1.153 -35.241 1.00 66.44 111 LEU A O 1
ATOM 855 N N . ALA A 1 112 ? 34.430 -0.932 -33.112 1.00 60.09 112 ALA A N 1
ATOM 856 C CA . ALA A 1 112 ? 35.424 0.119 -33.342 1.00 60.09 112 ALA A CA 1
ATOM 857 C C . ALA A 1 112 ? 36.580 -0.264 -34.295 1.00 60.09 112 ALA A C 1
ATOM 859 O O . ALA A 1 112 ? 37.460 0.555 -34.541 1.00 60.09 112 ALA A O 1
ATOM 860 N N . LYS A 1 113 ? 36.590 -1.486 -34.842 1.00 59.25 113 LYS A N 1
ATOM 861 C CA . LYS A 1 113 ? 37.537 -1.954 -35.868 1.00 59.25 113 LYS A CA 1
ATOM 862 C C . LYS A 1 113 ? 36.857 -2.456 -37.152 1.00 59.25 113 LYS A C 1
ATOM 864 O O . LYS A 1 113 ? 37.539 -3.006 -38.011 1.00 59.25 113 LYS A O 1
ATOM 869 N N . ALA A 1 114 ? 35.535 -2.326 -37.278 1.00 62.41 114 ALA A N 1
ATOM 870 C CA . ALA A 1 114 ? 34.817 -2.741 -38.479 1.00 62.41 114 ALA A CA 1
ATOM 871 C C . ALA A 1 114 ? 35.225 -1.875 -39.687 1.00 62.41 114 ALA A C 1
ATOM 873 O O . ALA A 1 114 ? 35.296 -0.652 -39.595 1.00 62.41 114 ALA A O 1
ATOM 874 N N . SER A 1 115 ? 35.476 -2.516 -40.828 1.00 56.16 115 SER A N 1
ATOM 875 C CA . SER A 1 115 ? 36.007 -1.913 -42.062 1.00 56.16 115 SER A CA 1
ATOM 876 C C . SER A 1 115 ? 35.024 -1.008 -42.824 1.00 56.16 115 SER A C 1
ATOM 878 O O . SER A 1 115 ? 35.369 -0.512 -43.891 1.00 56.16 115 SER A O 1
ATOM 880 N N . GLN A 1 116 ? 33.814 -0.796 -42.300 1.00 63.94 116 GLN A N 1
ATOM 881 C CA . GLN A 1 116 ? 32.731 -0.040 -42.948 1.00 63.94 116 GLN A CA 1
ATOM 882 C C . GLN A 1 116 ? 32.413 1.295 -42.252 1.00 63.94 116 GLN A C 1
ATOM 884 O O . GLN A 1 116 ? 31.439 1.949 -42.600 1.00 63.94 116 GLN A O 1
ATOM 889 N N . MET A 1 117 ? 33.228 1.720 -41.282 1.00 67.12 117 MET A N 1
ATOM 890 C CA . MET A 1 117 ? 33.018 2.991 -40.588 1.00 67.12 117 MET A CA 1
ATOM 891 C C . MET A 1 117 ? 33.610 4.167 -41.362 1.00 67.12 117 MET A C 1
ATOM 893 O O . MET A 1 117 ? 34.778 4.132 -41.751 1.00 67.12 117 MET A O 1
ATOM 897 N N . MET A 1 118 ? 32.834 5.237 -41.499 1.00 69.44 118 MET A N 1
ATOM 898 C CA . MET A 1 118 ? 33.290 6.511 -42.045 1.00 69.44 118 MET A CA 1
ATOM 899 C C . MET A 1 118 ? 33.259 7.567 -40.941 1.00 69.44 118 MET A C 1
ATOM 901 O O . MET A 1 118 ? 32.213 7.833 -40.350 1.00 69.44 118 MET A O 1
ATOM 905 N N . GLU A 1 119 ? 34.411 8.161 -40.629 1.00 72.19 119 GLU A N 1
ATOM 906 C CA . GLU A 1 119 ? 34.462 9.286 -39.693 1.00 72.19 119 GLU A CA 1
ATOM 907 C C . GLU A 1 119 ? 33.808 10.498 -40.365 1.00 72.19 119 GLU A C 1
ATOM 909 O O . GLU A 1 119 ? 34.213 10.904 -41.453 1.00 72.19 119 GLU A O 1
ATOM 914 N N . LEU A 1 120 ? 32.742 11.015 -39.750 1.00 70.50 120 LEU A N 1
ATOM 915 C CA . LEU A 1 120 ? 32.011 12.172 -40.271 1.00 70.50 120 LEU A CA 1
ATOM 916 C C . LEU A 1 120 ? 32.547 13.470 -39.653 1.00 70.50 120 LEU A C 1
ATOM 918 O O . LEU A 1 120 ? 32.644 14.478 -40.345 1.00 70.50 120 LEU A O 1
ATOM 922 N N . ASP A 1 121 ? 32.923 13.426 -38.369 1.00 72.44 121 ASP A N 1
ATOM 923 C CA . ASP A 1 121 ? 33.611 14.493 -37.629 1.00 72.44 121 ASP A CA 1
ATOM 924 C C . ASP A 1 121 ? 34.288 13.909 -36.362 1.00 72.44 121 ASP A C 1
ATOM 926 O O . ASP A 1 121 ? 34.071 12.752 -36.001 1.00 72.44 121 ASP A O 1
ATOM 930 N N . ASN A 1 122 ? 35.050 14.712 -35.610 1.00 67.31 122 ASN A N 1
ATOM 931 C CA . ASN A 1 122 ? 35.813 14.317 -34.414 1.00 67.31 122 ASN A CA 1
ATOM 932 C C . ASN A 1 122 ? 34.990 13.640 -33.290 1.00 67.31 122 ASN A C 1
ATOM 934 O O . ASN A 1 122 ? 35.567 13.086 -32.348 1.00 67.31 122 ASN A O 1
ATOM 938 N N . LYS A 1 123 ? 33.650 13.700 -33.328 1.00 73.50 123 LYS A N 1
ATOM 939 C CA . LYS A 1 123 ? 32.749 13.150 -32.292 1.00 73.50 123 LYS A CA 1
ATOM 940 C C . LYS A 1 123 ? 31.747 12.111 -32.805 1.00 73.50 123 LYS A C 1
ATOM 942 O O . LYS A 1 123 ? 31.143 11.416 -31.977 1.00 73.50 123 LYS A O 1
ATOM 947 N N . GLU A 1 124 ? 31.580 11.975 -34.118 1.00 75.75 124 GLU A N 1
ATOM 948 C CA . GLU A 1 124 ? 30.531 11.160 -34.741 1.00 75.75 124 GLU A CA 1
ATOM 949 C C . GLU A 1 124 ? 31.095 10.255 -35.839 1.00 75.75 124 GLU A C 1
ATOM 951 O O . GLU A 1 124 ? 31.976 10.637 -36.606 1.00 75.75 124 GLU A O 1
ATOM 956 N N . VAL A 1 125 ? 30.576 9.031 -35.897 1.00 73.75 125 VAL A N 1
ATOM 957 C CA . VAL A 1 125 ? 30.986 8.002 -36.854 1.00 73.75 125 VAL A CA 1
ATOM 958 C C . VAL A 1 125 ? 29.737 7.510 -37.578 1.00 73.75 125 VAL A C 1
ATOM 960 O O . VAL A 1 125 ? 28.734 7.198 -36.930 1.00 73.75 125 VAL A O 1
ATOM 963 N N . GLY A 1 126 ? 29.795 7.464 -38.907 1.00 73.19 126 GLY A N 1
ATOM 964 C CA . GLY A 1 126 ? 28.825 6.760 -39.737 1.00 73.19 126 GLY A CA 1
ATOM 965 C C . GLY A 1 126 ? 29.185 5.279 -39.810 1.00 73.19 126 GLY A C 1
ATOM 966 O O . GLY A 1 126 ? 30.349 4.945 -40.041 1.00 73.19 126 GLY A O 1
ATOM 967 N N . VAL A 1 127 ? 28.203 4.409 -39.583 1.00 66.62 127 VAL A N 1
ATOM 968 C CA . VAL A 1 127 ? 28.310 2.945 -39.705 1.00 66.62 127 VAL A CA 1
ATOM 969 C C . VAL A 1 127 ? 27.237 2.440 -40.650 1.00 66.62 127 VAL A C 1
ATOM 971 O O . VAL A 1 127 ? 26.111 2.984 -40.567 1.00 66.62 127 VAL A O 1
#

pLDDT: mean 88.61, std 11.54, range [56.16, 98.56]

Sequence (127 aa):
MMIKLPVIVGMGGINAAGRTSGFHSYKRMVCDVLSDHDMANTWSDLAHRMGMDHKAGISEATIHDIKQGTLVRRIDNFDPDHVRCHHKARLDSSVLPASLVIKKAKLPGHLAKASQMMELDNKEVGV

Foldseek 3Di:
DDDDDDDDPDDWDQDLQGIPGVPLSVCSVVVVPDDCVSCQVSLVRLCVVVVHDAVVHADPVSVVVSNQSGDDHDDDVDDPVDDDDDDDDDDDCVVPPDKDKDFPVPDDPVCVPPPPWDDPDPTIIID